Protein AF-A0A2V9UD15-F1 (afdb_monomer_lite)

Structure (mmCIF, N/CA/C/O backbone):
data_AF-A0A2V9UD15-F1
#
_entry.id   AF-A0A2V9UD15-F1
#
loop_
_atom_site.group_PDB
_atom_site.id
_atom_site.type_symbol
_atom_site.label_atom_id
_atom_site.label_alt_id
_atom_site.label_comp_id
_atom_site.label_asym_id
_atom_site.label_entity_id
_atom_site.label_seq_id
_atom_site.pdbx_PDB_ins_code
_atom_site.Cartn_x
_atom_site.Cartn_y
_atom_site.Cartn_z
_atom_site.occupancy
_atom_site.B_iso_or_equiv
_atom_site.auth_seq_id
_atom_site.auth_comp_id
_atom_site.auth_asym_id
_atom_site.auth_atom_id
_atom_site.pdbx_PDB_model_num
ATOM 1 N N . MET A 1 1 ? -10.050 6.905 0.082 1.00 70.69 1 MET A N 1
ATOM 2 C CA . MET A 1 1 ? -10.321 5.869 -0.941 1.00 70.69 1 MET A CA 1
ATOM 3 C C . MET A 1 1 ? -11.140 4.704 -0.388 1.00 70.69 1 MET A C 1
ATOM 5 O O . MET A 1 1 ? -11.711 3.964 -1.180 1.00 70.69 1 MET A O 1
ATOM 9 N N . GLY A 1 2 ? -11.270 4.565 0.940 1.00 83.38 2 GLY A N 1
ATOM 10 C CA . GLY A 1 2 ? -12.098 3.504 1.532 1.00 83.38 2 GLY A CA 1
ATOM 11 C C . GLY A 1 2 ? -11.426 2.135 1.427 1.00 83.38 2 GLY A C 1
ATOM 12 O O . GLY A 1 2 ? -12.095 1.121 1.230 1.00 83.38 2 GLY A O 1
ATOM 13 N N . LEU A 1 3 ? -10.091 2.139 1.497 1.00 87.38 3 LEU A N 1
ATOM 14 C CA . LEU A 1 3 ? -9.256 0.952 1.335 1.00 87.38 3 LEU A CA 1
ATOM 15 C C . LEU A 1 3 ? -9.059 0.190 2.647 1.00 87.38 3 LEU A C 1
ATOM 17 O O . LEU A 1 3 ? -8.702 -0.978 2.605 1.00 87.38 3 LEU A O 1
ATOM 21 N N . SER A 1 4 ? -9.294 0.822 3.800 1.00 91.75 4 SER A N 1
ATOM 22 C CA . SER A 1 4 ? -9.114 0.197 5.113 1.00 91.75 4 SER A CA 1
ATOM 23 C C . SER A 1 4 ? -9.874 -1.128 5.225 1.00 91.75 4 SER A C 1
ATOM 25 O O . SER A 1 4 ? -11.051 -1.219 4.877 1.00 91.75 4 SER A O 1
ATOM 27 N N . GLY A 1 5 ? -9.181 -2.155 5.708 1.00 89.81 5 GLY A N 1
ATOM 28 C CA . GLY A 1 5 ? -9.667 -3.528 5.800 1.00 89.81 5 GLY A CA 1
ATOM 29 C C . GLY A 1 5 ? -9.639 -4.313 4.486 1.00 89.81 5 GLY A C 1
ATOM 30 O O . GLY A 1 5 ? -10.118 -5.443 4.472 1.00 89.81 5 GLY A O 1
ATOM 31 N N . ARG A 1 6 ? -9.108 -3.754 3.390 1.00 89.69 6 ARG A N 1
ATOM 32 C CA . ARG A 1 6 ? -9.043 -4.427 2.084 1.00 89.69 6 ARG A CA 1
ATOM 33 C C . ARG A 1 6 ? -7.625 -4.854 1.740 1.00 89.69 6 ARG A C 1
ATOM 35 O O . ARG A 1 6 ? -6.662 -4.133 2.008 1.00 89.69 6 ARG A O 1
ATOM 42 N N . LEU A 1 7 ? -7.530 -6.014 1.102 1.00 91.00 7 LEU A N 1
ATOM 43 C CA . LEU A 1 7 ? -6.329 -6.463 0.415 1.00 91.00 7 LEU A CA 1
ATOM 44 C C . LEU A 1 7 ? -6.244 -5.719 -0.920 1.00 91.00 7 LEU A C 1
ATOM 46 O O . LEU A 1 7 ? -7.206 -5.705 -1.692 1.00 91.00 7 LEU A O 1
ATOM 50 N N . VAL A 1 8 ? -5.136 -5.022 -1.139 1.00 91.88 8 VAL A N 1
ATOM 51 C CA . VAL A 1 8 ? -4.949 -4.132 -2.284 1.00 91.88 8 VAL A CA 1
ATOM 52 C C . VAL A 1 8 ? -3.627 -4.474 -2.951 1.00 91.88 8 VAL A C 1
ATOM 54 O O . VAL A 1 8 ? -2.602 -4.635 -2.290 1.00 91.88 8 VAL A O 1
ATOM 57 N N . HIS A 1 9 ? -3.661 -4.556 -4.275 1.00 92.56 9 HIS A N 1
ATOM 58 C CA . HIS A 1 9 ? -2.485 -4.755 -5.103 1.00 92.56 9 HIS A CA 1
ATOM 59 C C . HIS A 1 9 ? -1.988 -3.395 -5.599 1.00 92.56 9 HIS A C 1
ATOM 61 O O . HIS A 1 9 ? -2.733 -2.646 -6.238 1.00 92.56 9 HIS A O 1
ATOM 67 N N . PHE A 1 10 ? -0.736 -3.065 -5.304 1.00 91.88 10 PHE A N 1
ATOM 68 C CA . PHE A 1 10 ? -0.113 -1.777 -5.582 1.00 91.88 10 PHE A CA 1
ATOM 69 C C . PHE A 1 10 ? 0.984 -1.916 -6.629 1.00 91.88 10 PHE A C 1
ATOM 71 O O . PHE A 1 10 ? 1.794 -2.832 -6.563 1.00 91.88 10 PHE A O 1
ATOM 78 N N . TRP A 1 11 ? 1.083 -0.941 -7.531 1.00 92.44 11 TRP A N 1
ATOM 79 C CA . TRP A 1 11 ? 2.227 -0.784 -8.430 1.00 92.44 11 TRP A CA 1
ATOM 80 C C . TRP A 1 11 ? 3.062 0.405 -7.994 1.00 92.44 11 TRP A C 1
ATOM 82 O O . TRP A 1 11 ? 2.542 1.514 -7.838 1.00 92.44 11 TRP A O 1
ATOM 92 N N . PHE A 1 12 ? 4.368 0.209 -7.851 1.00 91.25 12 PHE A N 1
ATOM 93 C CA . PHE A 1 12 ? 5.257 1.273 -7.409 1.00 91.25 12 PHE A CA 1
ATOM 94 C C . PHE A 1 12 ? 5.408 2.385 -8.448 1.00 91.25 12 PHE A C 1
ATOM 96 O O . PHE A 1 12 ? 5.556 2.146 -9.654 1.00 91.25 12 PHE A O 1
ATOM 103 N N . SER A 1 13 ? 5.496 3.616 -7.951 1.00 91.38 13 SER A N 1
ATOM 104 C CA . SER A 1 13 ? 6.087 4.717 -8.705 1.00 91.38 13 SER A CA 1
ATOM 105 C C . SER A 1 13 ? 7.616 4.540 -8.781 1.00 91.38 13 SER A C 1
ATOM 107 O O . SER A 1 13 ? 8.198 3.769 -8.011 1.00 91.38 13 SER A O 1
ATOM 109 N N . PRO A 1 14 ? 8.322 5.251 -9.681 1.00 89.38 14 PRO A N 1
ATOM 110 C CA . PRO A 1 14 ? 9.785 5.224 -9.703 1.00 89.38 14 PRO A CA 1
ATOM 111 C C . PRO A 1 14 ? 10.423 5.604 -8.355 1.00 89.38 14 PRO A C 1
ATOM 113 O O . PRO A 1 14 ? 11.377 4.959 -7.933 1.00 89.38 14 PRO A O 1
ATOM 116 N N . SER A 1 15 ? 9.875 6.605 -7.658 1.00 88.75 15 SER A N 1
ATOM 117 C CA . SER A 1 15 ? 10.335 7.017 -6.326 1.00 88.75 15 SER A CA 1
ATOM 118 C C . SER A 1 15 ? 10.036 5.970 -5.256 1.00 88.75 15 SER A C 1
ATOM 120 O O . SER A 1 15 ? 10.869 5.743 -4.385 1.00 88.75 15 SER A O 1
ATOM 122 N N . GLY A 1 16 ? 8.879 5.310 -5.331 1.00 88.31 16 GLY A N 1
ATOM 123 C CA . GLY A 1 16 ? 8.522 4.240 -4.403 1.00 88.31 16 GLY A CA 1
ATOM 124 C C . GLY A 1 16 ? 9.416 3.015 -4.526 1.00 88.31 16 GLY A C 1
ATOM 125 O O . GLY A 1 16 ? 9.837 2.485 -3.503 1.00 88.31 16 GLY A O 1
ATOM 126 N N . ARG A 1 17 ? 9.783 2.622 -5.757 1.00 87.12 17 ARG A N 1
ATOM 127 C CA . ARG A 1 17 ? 10.749 1.532 -5.981 1.00 87.12 17 ARG A CA 1
ATOM 128 C C . ARG A 1 17 ? 12.066 1.796 -5.267 1.00 87.12 17 ARG A C 1
ATOM 130 O O . ARG A 1 17 ? 12.564 0.921 -4.575 1.00 87.12 17 ARG A O 1
ATOM 137 N N . GLU A 1 18 ? 12.611 3.004 -5.391 1.00 87.38 18 GLU A N 1
ATOM 138 C CA . GLU A 1 18 ? 13.864 3.350 -4.714 1.00 87.38 18 GLU A CA 1
ATOM 139 C C . GLU A 1 18 ? 13.719 3.435 -3.192 1.00 87.38 18 GLU A C 1
ATOM 141 O O . GLU A 1 18 ? 14.634 3.030 -2.475 1.00 87.38 18 GLU A O 1
ATOM 146 N N . ALA A 1 19 ? 12.586 3.942 -2.699 1.00 86.06 19 ALA A N 1
ATOM 147 C CA . ALA A 1 19 ? 12.330 4.105 -1.270 1.00 86.06 19 ALA A CA 1
ATOM 148 C C . ALA A 1 19 ? 12.080 2.774 -0.542 1.00 86.06 19 ALA A C 1
ATOM 150 O O . ALA A 1 19 ? 12.396 2.666 0.640 1.00 86.06 19 ALA A O 1
ATOM 151 N N . LEU A 1 20 ? 11.516 1.777 -1.230 1.00 80.69 20 LEU A N 1
ATOM 152 C CA . LEU A 1 20 ? 11.077 0.511 -0.632 1.00 80.69 20 LEU A CA 1
ATOM 153 C C . LEU A 1 20 ? 11.879 -0.710 -1.105 1.00 80.69 20 LEU A C 1
ATOM 155 O O . LEU A 1 20 ? 11.558 -1.824 -0.706 1.00 80.69 20 LEU A O 1
ATOM 159 N N . LYS A 1 21 ? 12.954 -0.525 -1.883 1.00 80.94 21 LYS A N 1
ATOM 160 C CA . LYS A 1 21 ? 13.792 -1.626 -2.406 1.00 80.94 21 LYS A CA 1
ATOM 161 C C . LYS A 1 21 ? 14.395 -2.554 -1.348 1.00 80.94 21 LYS A C 1
ATOM 163 O O . LYS A 1 21 ? 14.733 -3.685 -1.672 1.00 80.94 21 LYS A O 1
ATOM 168 N N . GLU A 1 22 ? 14.586 -2.065 -0.123 1.00 77.69 22 GLU A N 1
ATOM 169 C CA . GLU A 1 22 ? 15.114 -2.862 0.996 1.00 77.69 22 GLU A CA 1
ATOM 170 C C . GLU A 1 22 ? 14.005 -3.586 1.768 1.00 77.69 22 GLU A C 1
ATOM 172 O O . GLU A 1 22 ? 14.261 -4.619 2.375 1.00 77.69 22 GLU A O 1
ATOM 177 N N . ALA A 1 23 ? 12.781 -3.050 1.734 1.00 75.00 23 ALA A N 1
ATOM 178 C CA . ALA A 1 23 ? 11.625 -3.603 2.435 1.00 75.00 23 ALA A CA 1
ATOM 179 C C . ALA A 1 23 ? 10.849 -4.613 1.579 1.00 75.00 23 ALA A C 1
ATOM 181 O O . ALA A 1 23 ? 10.228 -5.522 2.116 1.00 75.00 23 ALA A O 1
ATOM 182 N N . ILE A 1 24 ? 10.856 -4.444 0.253 1.00 73.75 24 ILE A N 1
ATOM 183 C CA . ILE A 1 24 ? 10.089 -5.261 -0.686 1.00 73.75 24 ILE A CA 1
ATOM 184 C C . ILE A 1 24 ? 11.045 -5.771 -1.760 1.00 73.75 24 ILE A C 1
ATOM 186 O O . ILE A 1 24 ? 11.628 -5.000 -2.526 1.00 73.75 24 ILE A O 1
ATOM 190 N N . SER A 1 25 ? 11.217 -7.090 -1.804 1.00 66.69 25 SER A N 1
ATOM 191 C CA . SER A 1 25 ? 12.194 -7.749 -2.668 1.00 66.69 25 SER A CA 1
ATOM 192 C C . SER A 1 25 ? 11.820 -7.621 -4.151 1.00 66.69 25 SER A C 1
ATOM 194 O O . SER A 1 25 ? 11.056 -8.416 -4.686 1.00 66.69 25 SER A O 1
ATOM 196 N N . GLY A 1 26 ? 12.389 -6.625 -4.836 1.00 60.53 26 GLY A N 1
ATOM 197 C CA . GLY A 1 26 ? 12.619 -6.608 -6.290 1.00 60.53 26 GLY A CA 1
ATOM 198 C C . GLY A 1 26 ? 11.408 -6.527 -7.236 1.00 60.53 26 GLY A C 1
ATOM 199 O O . GLY A 1 26 ? 11.612 -6.510 -8.450 1.00 60.53 26 GLY A O 1
ATOM 200 N N . GLY A 1 27 ? 10.177 -6.467 -6.727 1.00 74.31 27 GLY A N 1
ATOM 201 C CA . GLY A 1 27 ? 8.955 -6.380 -7.535 1.00 74.31 27 GLY A CA 1
ATOM 202 C C . GLY A 1 27 ? 8.665 -4.980 -8.094 1.00 74.31 27 GLY A C 1
ATOM 203 O O . GLY A 1 27 ? 9.022 -3.957 -7.508 1.00 74.31 27 GLY A O 1
ATOM 204 N N . SER A 1 28 ? 7.974 -4.914 -9.237 1.00 83.88 28 SER A N 1
ATOM 205 C CA . SER A 1 28 ? 7.325 -3.684 -9.736 1.00 83.88 28 SER A CA 1
ATOM 206 C C . SER A 1 28 ? 6.040 -3.330 -8.985 1.00 83.88 28 SER A C 1
ATOM 208 O O . SER A 1 28 ? 5.527 -2.214 -9.122 1.00 83.88 28 SER A O 1
ATOM 210 N N . ASP A 1 29 ? 5.555 -4.282 -8.208 1.00 89.50 29 ASP A N 1
ATOM 211 C CA . ASP A 1 29 ? 4.255 -4.345 -7.579 1.00 89.50 29 ASP A CA 1
ATOM 212 C C . ASP A 1 29 ? 4.313 -5.259 -6.356 1.00 89.50 29 ASP A C 1
ATOM 214 O O . ASP A 1 29 ? 5.269 -6.017 -6.173 1.00 89.50 29 ASP A O 1
ATOM 218 N N . PHE A 1 30 ? 3.311 -5.126 -5.497 1.00 87.69 30 PHE A N 1
ATOM 219 C CA . PHE A 1 30 ? 3.166 -5.906 -4.279 1.00 87.69 30 PHE A CA 1
ATOM 220 C C . PHE A 1 30 ? 1.714 -5.888 -3.808 1.00 87.69 30 PHE A C 1
ATOM 222 O O . PHE A 1 30 ? 0.937 -4.993 -4.147 1.00 87.69 30 PHE A O 1
ATOM 229 N N . GLU A 1 31 ? 1.358 -6.860 -2.979 1.00 89.94 31 GLU A N 1
ATOM 230 C CA . GLU A 1 31 ? 0.047 -6.939 -2.352 1.00 89.94 31 GLU A CA 1
ATOM 231 C C . GLU A 1 31 ? 0.162 -6.654 -0.856 1.00 89.94 31 GLU A C 1
ATOM 233 O O . GLU A 1 31 ? 1.093 -7.116 -0.193 1.00 89.94 31 GLU A O 1
ATOM 238 N N . ALA A 1 32 ? -0.767 -5.865 -0.320 1.00 90.12 32 ALA A N 1
ATOM 239 C CA . ALA A 1 32 ? -0.787 -5.553 1.100 1.00 90.12 32 ALA A CA 1
ATOM 240 C C . ALA A 1 32 ? -2.205 -5.298 1.617 1.00 90.12 32 ALA A C 1
ATOM 242 O O . ALA A 1 32 ? -3.072 -4.777 0.910 1.00 90.12 32 ALA A O 1
ATOM 243 N N . LEU A 1 33 ? -2.434 -5.639 2.884 1.00 91.56 33 LEU A N 1
ATOM 244 C CA . LEU A 1 33 ? -3.655 -5.297 3.601 1.00 91.56 33 LEU A CA 1
ATOM 245 C C . LEU A 1 33 ? -3.560 -3.851 4.081 1.00 91.56 33 LEU A C 1
ATOM 247 O O . LEU A 1 33 ? -2.659 -3.508 4.845 1.00 91.56 33 LEU A O 1
ATOM 251 N N . VAL A 1 34 ? -4.513 -3.008 3.694 1.00 92.56 34 VAL A N 1
ATOM 252 C CA . VAL A 1 34 ? -4.591 -1.643 4.224 1.00 92.56 34 VAL A CA 1
ATOM 253 C C . VAL A 1 34 ? -5.259 -1.685 5.593 1.00 92.56 34 VAL A C 1
A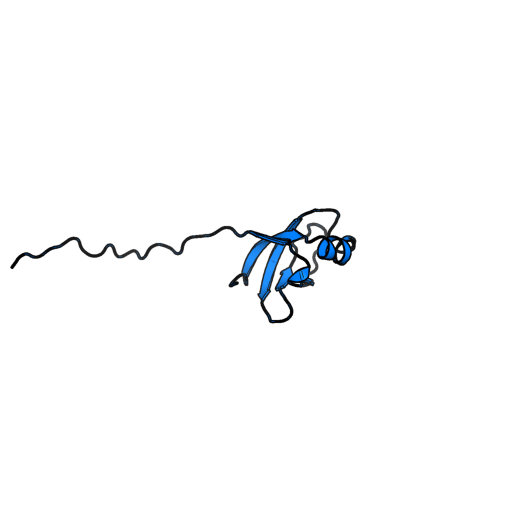TOM 255 O O . VAL A 1 34 ? -6.436 -2.014 5.713 1.00 92.56 34 VAL A O 1
ATOM 258 N N . VAL A 1 35 ? -4.518 -1.333 6.636 1.00 93.75 35 VAL A N 1
ATOM 259 C CA . VAL A 1 35 ? -5.008 -1.278 8.019 1.00 93.75 35 VAL A CA 1
ATOM 260 C C . VAL A 1 35 ? -5.756 0.030 8.262 1.00 93.75 35 VAL A C 1
ATOM 262 O O . VAL A 1 35 ? -6.863 0.028 8.795 1.00 93.75 35 VAL A O 1
ATOM 265 N N . GLU A 1 36 ? -5.186 1.148 7.816 1.00 94.06 36 GLU A N 1
ATOM 266 C CA . GLU A 1 36 ? -5.733 2.488 8.020 1.00 94.06 36 GLU A CA 1
ATOM 267 C C . GLU A 1 36 ? -5.311 3.421 6.875 1.00 94.06 36 GLU A C 1
ATOM 269 O O . GLU A 1 36 ? -4.236 3.272 6.295 1.00 94.06 36 GLU A O 1
ATOM 274 N N . GLU A 1 37 ? -6.169 4.385 6.545 1.00 92.88 37 GLU A N 1
ATOM 275 C CA . GLU A 1 37 ? -5.892 5.475 5.604 1.00 92.88 37 GLU A CA 1
ATOM 276 C C . GLU A 1 37 ? -5.942 6.803 6.370 1.00 92.88 37 GLU A C 1
ATOM 278 O O . GLU A 1 37 ? -6.923 7.079 7.062 1.00 92.88 37 GLU A O 1
ATOM 283 N N . ASN A 1 38 ? -4.903 7.630 6.245 1.00 91.81 38 ASN A N 1
ATOM 284 C CA . ASN A 1 38 ? -4.861 8.961 6.849 1.00 91.81 38 ASN A CA 1
ATOM 285 C C . ASN A 1 38 ? -4.143 9.979 5.941 1.00 91.81 38 ASN A C 1
ATOM 287 O O . ASN A 1 38 ? -3.770 9.675 4.809 1.00 91.81 38 ASN A O 1
ATOM 291 N N . GLU A 1 39 ? -3.944 11.204 6.434 1.00 90.25 39 GLU A N 1
ATOM 292 C CA . GLU A 1 39 ? -3.325 12.299 5.668 1.00 90.25 39 GLU A CA 1
ATOM 293 C C . GLU A 1 39 ? -1.858 12.043 5.270 1.00 90.25 39 GLU A C 1
ATOM 295 O O . GLU A 1 39 ? -1.358 12.674 4.341 1.00 90.25 39 GLU A O 1
ATOM 300 N N . LEU A 1 40 ? -1.161 11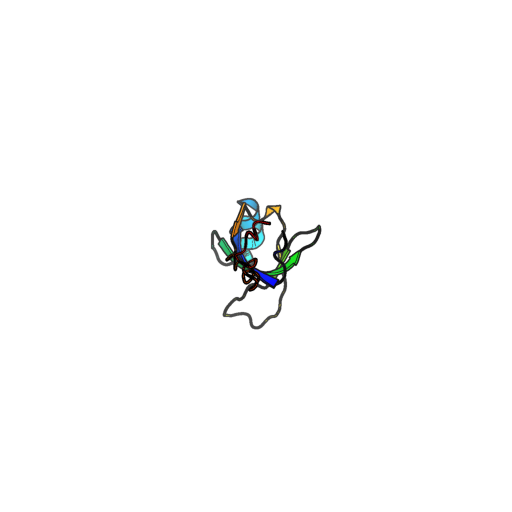.125 5.949 1.00 89.88 40 LEU A N 1
ATOM 301 C CA . LEU A 1 40 ? 0.228 10.762 5.648 1.00 89.88 40 LEU A CA 1
ATOM 302 C C . LEU A 1 40 ? 0.335 9.658 4.585 1.00 89.88 40 LEU A C 1
ATOM 304 O O .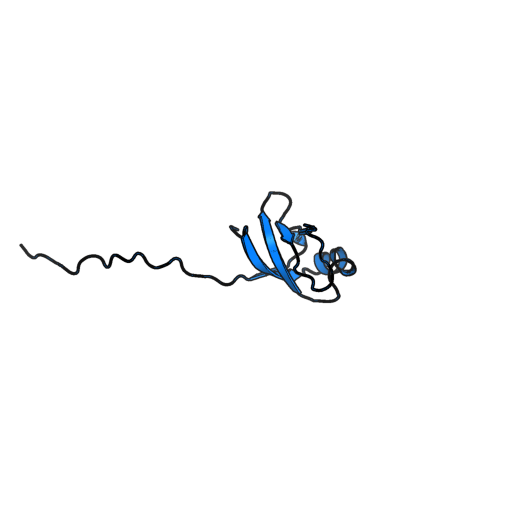 LEU A 1 40 ? 1.398 9.497 3.980 1.00 89.88 40 LEU A O 1
ATOM 308 N N . GLY A 1 41 ? -0.736 8.891 4.366 1.00 93.12 41 GLY A N 1
ATOM 309 C CA . GLY A 1 41 ? -0.776 7.786 3.415 1.00 93.12 41 GLY A CA 1
ATOM 310 C C . GLY A 1 41 ? -1.563 6.582 3.925 1.00 93.12 41 GLY A C 1
ATOM 311 O O . GLY A 1 41 ? -2.586 6.716 4.598 1.00 93.12 41 GLY A O 1
ATOM 312 N N . LEU A 1 42 ? -1.088 5.392 3.561 1.00 94.06 42 LEU A N 1
ATOM 313 C CA . LEU A 1 42 ? -1.719 4.115 3.878 1.00 94.06 42 LEU A CA 1
ATOM 314 C C . LEU A 1 42 ? -0.846 3.340 4.860 1.00 94.06 42 LEU A C 1
ATOM 316 O O . LEU A 1 42 ? 0.311 3.048 4.566 1.00 94.06 42 LEU A O 1
ATOM 320 N N . TRP A 1 43 ? -1.400 2.966 6.006 1.00 93.38 43 TRP A N 1
ATOM 321 C CA . TRP A 1 43 ? -0.776 1.971 6.867 1.00 93.38 43 TRP A CA 1
ATOM 322 C C . TRP A 1 43 ? -1.081 0.596 6.306 1.00 93.38 43 TRP A C 1
ATOM 324 O O . TRP A 1 43 ? -2.243 0.195 6.238 1.00 93.38 43 TRP A O 1
ATOM 334 N N . ILE A 1 44 ? -0.040 -0.109 5.887 1.00 91.31 44 ILE A N 1
ATOM 335 C CA . ILE A 1 44 ? -0.152 -1.404 5.236 1.00 91.31 44 ILE A CA 1
ATOM 336 C C . ILE A 1 44 ? 0.502 -2.493 6.074 1.00 91.31 44 ILE A C 1
ATOM 338 O O . ILE A 1 44 ? 1.526 -2.277 6.720 1.00 91.31 44 ILE A O 1
ATOM 342 N N . TRP A 1 45 ? -0.086 -3.677 6.033 1.00 89.12 45 TRP A N 1
ATOM 343 C CA . TRP A 1 45 ? 0.539 -4.907 6.485 1.00 89.12 45 TRP A CA 1
ATOM 344 C C . TRP A 1 45 ? 0.800 -5.785 5.265 1.00 89.12 45 TRP A C 1
ATOM 346 O O . TRP A 1 45 ? -0.116 -6.059 4.486 1.00 89.12 45 TRP A O 1
ATOM 356 N N . MET A 1 46 ? 2.054 -6.184 5.080 1.00 84.94 46 MET A N 1
ATOM 357 C CA . MET A 1 46 ? 2.460 -7.049 3.979 1.00 84.94 46 MET A CA 1
ATOM 358 C C . MET A 1 46 ? 2.487 -8.488 4.491 1.00 84.94 46 MET A C 1
ATOM 360 O O . MET A 1 46 ? 3.206 -8.763 5.453 1.00 84.94 46 MET A O 1
ATOM 364 N N . PRO A 1 47 ? 1.708 -9.403 3.897 1.00 68.88 47 PRO A N 1
ATOM 365 C CA . PRO A 1 47 ? 1.775 -10.811 4.247 1.00 68.88 47 PRO A CA 1
ATOM 366 C C . PRO A 1 47 ? 3.042 -11.412 3.623 1.00 68.88 47 PRO A C 1
ATOM 368 O O . PRO A 1 47 ? 2.985 -11.996 2.545 1.00 68.88 47 PRO A O 1
ATOM 371 N N . ASP A 1 48 ? 4.197 -11.231 4.263 1.00 68.31 48 ASP A N 1
ATOM 372 C CA . ASP A 1 48 ? 5.419 -11.922 3.852 1.00 68.31 48 ASP A CA 1
ATOM 373 C C . ASP A 1 48 ? 5.505 -13.298 4.530 1.00 68.31 48 ASP A C 1
ATOM 375 O O . ASP A 1 48 ? 5.200 -13.451 5.714 1.00 68.31 48 ASP A O 1
ATOM 379 N N . ALA A 1 49 ? 5.906 -14.318 3.772 1.00 51.88 49 ALA A N 1
ATOM 380 C CA . ALA A 1 49 ? 5.893 -15.713 4.213 1.00 51.88 49 ALA A CA 1
ATOM 381 C C . ALA A 1 49 ? 6.972 -16.028 5.266 1.00 51.88 49 ALA A C 1
ATOM 383 O O . ALA A 1 49 ? 6.873 -17.043 5.957 1.00 51.88 49 ALA A O 1
ATOM 384 N N . GLU A 1 50 ? 7.995 -15.176 5.392 1.00 56.00 50 GLU A N 1
ATOM 385 C CA . GLU A 1 50 ? 9.131 -15.387 6.301 1.00 56.00 50 GLU A CA 1
ATOM 386 C C . GLU A 1 50 ? 9.094 -14.514 7.565 1.00 56.00 50 GLU A C 1
ATOM 388 O O . GLU A 1 50 ? 9.891 -14.728 8.482 1.00 56.00 50 GLU A O 1
ATOM 393 N N . GLN A 1 51 ? 8.169 -13.554 7.656 1.00 54.28 51 GLN A N 1
ATOM 394 C CA . GLN A 1 51 ? 8.085 -12.633 8.787 1.00 54.28 51 GLN A CA 1
ATOM 395 C C . GLN A 1 51 ? 6.774 -12.827 9.550 1.00 54.28 51 GLN A C 1
ATOM 397 O O . GLN A 1 51 ? 5.732 -12.277 9.216 1.00 54.28 51 GLN A O 1
ATOM 402 N N . ASP A 1 52 ? 6.862 -13.558 10.662 1.00 53.59 52 ASP A N 1
ATOM 403 C CA . ASP A 1 52 ? 5.808 -13.714 11.681 1.00 53.59 52 ASP A CA 1
ATOM 404 C C . ASP A 1 52 ? 5.547 -12.399 12.470 1.00 53.59 52 ASP A C 1
ATOM 406 O O . ASP A 1 52 ? 4.968 -12.393 13.562 1.00 53.59 52 ASP A O 1
ATOM 410 N N . SER A 1 53 ? 6.026 -11.256 11.960 1.00 57.44 53 SER A N 1
ATOM 411 C CA . SER A 1 53 ? 5.914 -9.950 12.597 1.00 57.44 53 SER A CA 1
ATOM 412 C C . SER A 1 53 ? 4.678 -9.207 12.076 1.00 57.44 53 SER A C 1
ATOM 414 O O . SER A 1 53 ? 4.429 -9.054 10.882 1.00 57.44 53 SER A O 1
ATOM 416 N N . ARG A 1 54 ? 3.863 -8.702 13.007 1.00 68.12 54 ARG A N 1
ATOM 417 C CA . ARG A 1 54 ? 2.733 -7.801 12.713 1.00 68.12 54 ARG A CA 1
ATOM 418 C C . ARG A 1 54 ? 3.216 -6.372 12.446 1.00 68.12 54 ARG A C 1
ATOM 420 O O . ARG A 1 54 ? 2.638 -5.420 12.970 1.00 68.12 54 ARG A O 1
ATOM 427 N N . GLU A 1 55 ? 4.315 -6.211 11.719 1.00 80.69 55 GLU A N 1
ATOM 428 C CA . GLU A 1 55 ? 4.844 -4.885 11.419 1.00 80.69 55 GLU A CA 1
ATOM 429 C C . GLU A 1 55 ? 3.956 -4.186 10.390 1.00 80.69 55 GLU A C 1
ATOM 431 O O . GLU A 1 55 ? 3.649 -4.715 9.322 1.00 80.69 55 GLU A O 1
ATOM 436 N N . VAL A 1 56 ? 3.504 -2.984 10.748 1.00 86.69 56 VAL A N 1
ATOM 437 C CA . VAL A 1 56 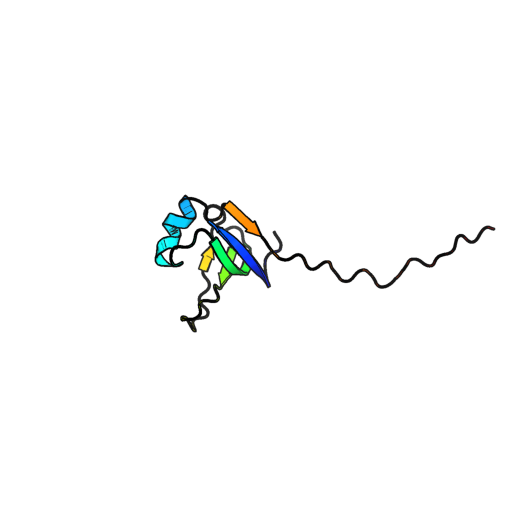? 2.750 -2.103 9.858 1.00 86.69 56 VAL A CA 1
ATOM 438 C C . VAL A 1 56 ? 3.691 -1.051 9.293 1.00 86.69 56 VAL A C 1
ATOM 440 O O . VAL A 1 56 ? 4.452 -0.418 10.024 1.00 86.69 56 VAL A O 1
ATOM 443 N N . THR A 1 57 ? 3.627 -0.853 7.983 1.00 88.06 57 THR A N 1
ATOM 444 C CA . THR A 1 57 ? 4.483 0.077 7.247 1.00 88.06 57 THR A CA 1
ATOM 445 C C . THR A 1 57 ? 3.645 1.234 6.722 1.00 88.06 57 THR A C 1
ATOM 447 O O . THR A 1 57 ? 2.540 1.031 6.224 1.00 88.06 57 THR A O 1
ATOM 450 N N . LEU A 1 58 ? 4.164 2.461 6.811 1.00 91.44 58 LEU A N 1
ATOM 451 C CA . LEU A 1 58 ? 3.537 3.617 6.174 1.00 91.44 58 LEU A CA 1
ATOM 452 C C . LEU A 1 58 ? 3.919 3.666 4.690 1.00 91.44 58 LEU A C 1
ATOM 454 O O . LEU A 1 58 ? 5.050 4.003 4.338 1.00 91.44 58 LEU A O 1
ATOM 458 N N . LEU A 1 59 ? 2.953 3.394 3.820 1.00 91.19 59 LEU A N 1
ATOM 459 C CA . LEU A 1 59 ? 3.050 3.599 2.383 1.00 91.19 59 LEU A CA 1
ATOM 460 C C . LEU A 1 59 ? 2.555 5.004 2.029 1.00 91.19 59 LEU A C 1
ATOM 462 O O . LEU A 1 59 ? 1.354 5.289 2.051 1.00 91.19 59 LEU A O 1
ATOM 466 N N . LYS A 1 60 ? 3.482 5.893 1.670 1.00 93.06 60 LYS A N 1
ATOM 467 C CA . LYS A 1 60 ? 3.128 7.234 1.197 1.00 93.06 60 LYS A CA 1
ATOM 468 C C . LYS A 1 60 ? 2.464 7.185 -0.175 1.00 93.06 60 LYS A C 1
ATOM 470 O O . LYS A 1 60 ? 2.827 6.366 -1.019 1.00 93.06 60 LYS A O 1
ATOM 475 N N . LEU A 1 61 ? 1.543 8.116 -0.421 1.00 89.31 61 LEU A N 1
ATOM 476 C CA . LEU A 1 61 ? 0.806 8.188 -1.685 1.00 89.31 61 LEU A CA 1
ATOM 477 C C . LEU A 1 61 ? 1.732 8.401 -2.892 1.00 89.31 61 LEU A C 1
ATOM 479 O O . LEU A 1 61 ? 1.483 7.843 -3.954 1.00 89.31 61 LEU A O 1
ATOM 483 N N . GLU A 1 62 ? 2.840 9.136 -2.738 1.00 91.06 62 GLU A N 1
ATOM 484 C CA . GLU A 1 62 ? 3.808 9.326 -3.826 1.00 91.06 62 GLU A CA 1
ATOM 485 C C . GLU A 1 62 ? 4.628 8.069 -4.185 1.00 91.06 62 GLU A C 1
ATOM 487 O O . GLU A 1 62 ? 5.368 8.075 -5.177 1.00 91.06 62 GLU A O 1
ATOM 492 N N . TYR A 1 63 ? 4.548 6.997 -3.389 1.00 90.62 63 TYR A N 1
ATOM 493 C CA . TYR A 1 63 ? 5.324 5.768 -3.597 1.00 90.62 63 TYR A CA 1
ATOM 494 C C . TYR A 1 63 ? 4.623 4.750 -4.499 1.00 90.62 63 TYR A C 1
ATOM 496 O O . TYR A 1 63 ? 5.267 3.825 -4.992 1.00 90.62 63 TYR A O 1
ATOM 504 N N . PHE A 1 64 ? 3.340 4.926 -4.801 1.00 89.06 64 PHE A N 1
ATOM 505 C CA . PHE A 1 64 ? 2.641 4.071 -5.755 1.00 89.06 64 PHE A CA 1
ATOM 506 C C . PHE A 1 64 ? 2.076 4.884 -6.917 1.00 89.06 64 PHE A C 1
ATOM 508 O O . PHE A 1 64 ? 1.710 6.047 -6.787 1.00 89.06 64 PHE A O 1
ATOM 515 N N . ALA A 1 65 ? 2.058 4.264 -8.091 1.00 89.31 65 ALA A N 1
ATOM 516 C CA . ALA A 1 65 ? 1.498 4.835 -9.309 1.00 89.31 65 ALA A CA 1
ATOM 517 C C . ALA A 1 65 ? 0.043 4.399 -9.518 1.00 89.31 65 ALA A C 1
ATOM 519 O O . ALA A 1 65 ? -0.755 5.149 -10.077 1.00 89.31 65 ALA A O 1
ATOM 520 N N . ALA A 1 66 ? -0.296 3.186 -9.081 1.00 90.12 66 ALA A N 1
ATOM 521 C CA . ALA A 1 66 ? -1.627 2.617 -9.213 1.00 90.12 66 ALA A CA 1
ATOM 522 C C . ALA A 1 66 ? -1.917 1.648 -8.063 1.00 90.12 66 ALA A C 1
ATOM 524 O O . ALA A 1 66 ? -1.000 1.077 -7.473 1.00 90.12 66 ALA A O 1
ATOM 525 N N . ALA A 1 67 ? -3.203 1.455 -7.785 1.00 91.56 67 ALA A N 1
ATOM 526 C CA . ALA A 1 67 ? -3.711 0.465 -6.851 1.00 91.56 67 ALA A CA 1
ATOM 527 C C . ALA A 1 67 ? -4.940 -0.213 -7.469 1.00 91.56 67 ALA A C 1
ATOM 529 O O . ALA A 1 67 ? -5.755 0.451 -8.115 1.00 91.56 67 ALA A O 1
ATOM 530 N N . SER A 1 68 ? -5.077 -1.520 -7.273 1.00 91.31 68 SER A N 1
ATOM 531 C CA . SER A 1 68 ? -6.252 -2.294 -7.669 1.00 91.31 68 SER A CA 1
ATOM 532 C C . SER A 1 68 ? -6.765 -3.108 -6.491 1.00 91.31 68 SER A C 1
ATOM 534 O O . SER A 1 68 ? -5.996 -3.535 -5.631 1.00 91.31 68 SER A O 1
ATOM 536 N N . LEU A 1 69 ? -8.079 -3.283 -6.439 1.00 89.38 69 LEU A N 1
ATOM 537 C CA . LEU A 1 69 ? -8.763 -4.055 -5.413 1.00 89.38 69 LEU A CA 1
ATOM 538 C C . LEU A 1 69 ? -9.878 -4.857 -6.068 1.00 89.38 69 LEU A C 1
ATOM 540 O O . LEU A 1 69 ? -10.498 -4.389 -7.029 1.00 89.38 69 LEU A O 1
ATOM 544 N N . GLU A 1 70 ? -10.161 -6.036 -5.527 1.00 81.44 70 GLU A N 1
ATOM 545 C CA . GLU A 1 70 ? -11.337 -6.791 -5.937 1.00 81.44 70 GLU A CA 1
ATOM 546 C C . GLU A 1 70 ? -12.596 -6.098 -5.415 1.00 81.44 70 GLU A C 1
ATOM 548 O O . GLU A 1 70 ? -12.781 -5.856 -4.217 1.00 81.44 70 GLU A O 1
ATOM 553 N N . TYR A 1 71 ? -13.452 -5.698 -6.353 1.00 74.19 71 TYR A N 1
ATOM 554 C CA . TYR A 1 71 ? -14.733 -5.102 -6.029 1.00 74.19 71 TYR A CA 1
ATOM 555 C C . TYR A 1 71 ? -15.744 -6.213 -5.770 1.00 74.19 71 TYR A C 1
ATOM 557 O O . TYR A 1 71 ? -16.259 -6.821 -6.707 1.00 74.19 71 TYR A O 1
ATOM 565 N N . GLU A 1 72 ? -16.065 -6.441 -4.501 1.00 70.00 72 GLU A N 1
ATOM 566 C CA . GLU A 1 72 ? -17.282 -7.160 -4.144 1.00 70.00 72 GLU A CA 1
ATOM 567 C C . GLU A 1 72 ? -18.463 -6.179 -4.196 1.00 70.00 72 GLU A C 1
ATOM 569 O O . GLU A 1 72 ? -18.509 -5.230 -3.399 1.00 70.00 72 GLU A O 1
ATOM 574 N N . PRO A 1 73 ? -19.409 -6.345 -5.143 1.00 68.00 73 PRO A N 1
ATOM 575 C CA . PRO A 1 73 ? -20.627 -5.558 -5.125 1.00 68.00 73 PRO A CA 1
ATOM 576 C C . PRO A 1 73 ? -21.363 -5.820 -3.807 1.00 68.00 73 PRO A C 1
ATOM 578 O O . PRO A 1 73 ? -21.456 -6.977 -3.389 1.00 68.00 73 PRO A O 1
ATOM 581 N N . PRO A 1 74 ? -21.916 -4.782 -3.154 1.00 67.94 74 PRO A N 1
ATOM 582 C CA . PRO A 1 74 ? -22.792 -5.005 -2.013 1.00 67.94 74 PRO A CA 1
ATOM 583 C C . PRO A 1 74 ? -23.914 -5.960 -2.434 1.00 67.94 74 PRO A C 1
ATOM 585 O O . PRO A 1 74 ? -24.427 -5.837 -3.552 1.00 67.94 74 PRO A O 1
ATOM 588 N N . GLU A 1 75 ? -24.282 -6.912 -1.562 1.00 67.81 75 GLU A N 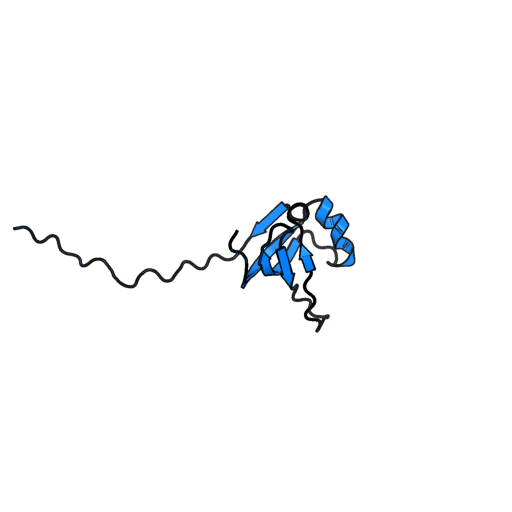1
ATOM 589 C CA . GLU A 1 75 ? -25.428 -7.791 -1.811 1.00 67.81 75 GLU A CA 1
ATOM 590 C C . GLU A 1 75 ? -26.606 -6.915 -2.245 1.00 67.81 75 GLU A C 1
ATOM 592 O O . GLU A 1 75 ? -27.024 -6.009 -1.517 1.00 67.81 75 GLU A O 1
ATOM 597 N N . ALA A 1 76 ? -27.090 -7.136 -3.471 1.00 69.25 76 ALA A N 1
ATOM 598 C CA . ALA A 1 76 ? -28.190 -6.355 -4.007 1.00 69.25 76 ALA A CA 1
ATOM 599 C C . ALA A 1 76 ? -29.348 -6.385 -2.996 1.00 69.25 76 ALA A C 1
ATOM 601 O O . ALA A 1 76 ? -29.644 -7.465 -2.464 1.00 69.25 76 ALA A O 1
ATOM 602 N N . PRO A 1 77 ? -30.004 -5.243 -2.710 1.00 65.00 77 PRO A N 1
ATOM 603 C CA . PRO A 1 77 ? -31.133 -5.228 -1.793 1.00 65.00 77 PRO A CA 1
ATOM 604 C C . PRO A 1 77 ? -32.132 -6.302 -2.234 1.00 65.00 77 PRO A C 1
ATOM 606 O O . PRO A 1 77 ? -32.601 -6.304 -3.372 1.00 65.00 77 PRO A O 1
ATOM 609 N N . ARG A 1 78 ? -32.421 -7.258 -1.339 1.00 60.81 78 ARG A N 1
ATOM 610 C CA . ARG A 1 78 ? -33.289 -8.421 -1.617 1.00 60.81 78 ARG A CA 1
ATOM 611 C C . ARG A 1 78 ? -34.747 -8.045 -1.906 1.00 60.81 78 ARG A C 1
ATOM 613 O O . ARG A 1 78 ? -35.559 -8.923 -2.189 1.00 60.81 78 ARG A O 1
ATOM 620 N N . GLU A 1 79 ? -35.088 -6.764 -1.891 1.00 63.06 79 GLU A N 1
ATOM 621 C CA . GLU A 1 79 ? -36.402 -6.275 -2.275 1.00 63.06 79 GLU A CA 1
ATOM 622 C C . GLU A 1 79 ? -36.408 -5.903 -3.756 1.00 63.06 79 GLU A C 1
ATOM 624 O O . GLU A 1 79 ? -36.020 -4.811 -4.170 1.00 63.06 79 GLU A O 1
ATOM 629 N N . ARG A 1 80 ? -36.907 -6.830 -4.580 1.00 63.19 80 ARG A N 1
ATOM 630 C CA . ARG A 1 80 ? -37.485 -6.442 -5.869 1.00 63.19 80 ARG A CA 1
ATOM 631 C C . ARG A 1 80 ? -38.629 -5.470 -5.556 1.00 63.19 80 ARG A C 1
ATOM 633 O O . ARG A 1 80 ? -39.529 -5.883 -4.819 1.00 63.19 80 ARG A O 1
ATOM 640 N N . PRO A 1 81 ? -38.654 -4.234 -6.089 1.00 59.91 81 PRO A N 1
ATOM 641 C CA . PRO A 1 81 ? -39.856 -3.423 -5.997 1.00 59.91 81 PRO A CA 1
ATOM 642 C C . PRO A 1 81 ? -41.006 -4.239 -6.587 1.00 59.91 81 PRO A C 1
ATOM 644 O O . PRO A 1 81 ? -40.883 -4.792 -7.685 1.00 59.91 81 PRO A O 1
ATOM 647 N N . GLY A 1 82 ? -42.070 -4.401 -5.798 1.00 60.91 82 GLY A N 1
ATOM 648 C CA . GLY A 1 82 ? -43.230 -5.200 -6.167 1.00 60.91 82 GLY A CA 1
ATOM 649 C C . GLY A 1 82 ? -43.709 -4.802 -7.557 1.00 60.91 82 GLY A C 1
ATOM 650 O O . GLY A 1 82 ? -44.001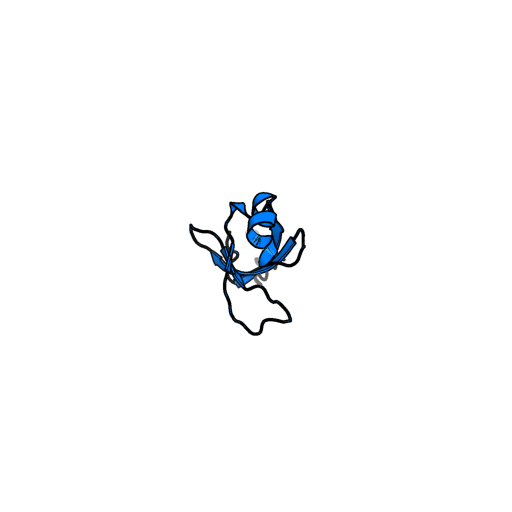 -3.638 -7.820 1.00 60.91 82 GLY A O 1
ATOM 651 N N . VAL A 1 83 ? -43.740 -5.771 -8.468 1.00 60.38 83 VAL A N 1
ATOM 652 C CA . VAL A 1 83 ? -44.288 -5.582 -9.809 1.00 60.38 83 VAL A CA 1
ATOM 653 C C . VAL A 1 83 ? -45.771 -5.256 -9.638 1.00 60.38 83 VAL A C 1
ATOM 655 O O . VAL A 1 83 ? -46.532 -6.099 -9.169 1.00 60.38 83 VAL A O 1
ATOM 658 N N . GLY A 1 84 ? -46.184 -4.035 -9.973 1.00 51.41 84 GLY A N 1
ATOM 659 C CA . GLY A 1 84 ? -47.585 -3.646 -9.858 1.00 51.41 84 GLY A CA 1
ATOM 660 C C . GLY A 1 84 ? -47.846 -2.194 -10.227 1.00 51.41 84 GLY A C 1
ATOM 661 O O . GLY A 1 84 ? -47.889 -1.329 -9.361 1.00 51.41 84 GLY A O 1
ATOM 662 N N . PHE A 1 85 ? -48.098 -1.932 -11.510 1.00 59.25 85 PHE A N 1
ATOM 663 C CA . PHE A 1 85 ? -49.002 -0.844 -11.877 1.00 59.25 85 PHE A CA 1
ATOM 664 C C . PHE A 1 85 ? -50.408 -1.294 -11.455 1.00 59.25 85 PHE A C 1
ATOM 666 O O . PHE A 1 85 ? -50.997 -2.156 -12.105 1.00 59.25 85 PHE A O 1
ATOM 673 N N . GLN A 1 86 ? -50.940 -0.759 -10.356 1.00 59.25 86 GLN A N 1
ATOM 674 C CA . GLN A 1 86 ? -52.386 -0.780 -10.149 1.00 59.25 86 GLN A CA 1
ATOM 675 C C . GLN A 1 86 ? -52.970 0.369 -10.970 1.00 59.25 86 GLN A C 1
ATOM 677 O O . GLN A 1 86 ? -52.806 1.536 -10.623 1.00 59.25 86 GLN A O 1
ATOM 682 N N . ALA A 1 87 ? -53.576 0.026 -12.105 1.00 50.53 87 ALA A N 1
ATOM 683 C CA . ALA A 1 87 ? -54.429 0.943 -12.843 1.00 50.53 87 ALA A CA 1
ATOM 684 C C . ALA A 1 87 ? -55.752 1.084 -12.077 1.00 50.53 87 ALA A C 1
ATOM 686 O O . ALA A 1 87 ? -56.440 0.085 -11.851 1.00 50.53 87 ALA A O 1
ATOM 687 N N . SER A 1 88 ? -56.042 2.312 -11.651 1.00 56.69 88 SER A N 1
ATOM 688 C CA . SER A 1 88 ? -57.351 2.756 -11.162 1.00 56.69 88 SER A CA 1
ATOM 689 C C . SER A 1 88 ? -58.301 3.041 -12.319 1.00 56.69 88 SER A C 1
ATOM 691 O O . SER A 1 88 ? -57.802 3.477 -13.383 1.00 56.69 88 SER A O 1
#

Secondary structure (DSSP, 8-state):
---TT-EEEEEE-HHHHHHHTTTS-S-SEEEEEEEEEETTEEEEE---TT-----EEEE-GGGEEEEE----PPPPPS-PPP------

Radius of gyration: 19.62 Å; chains: 1; bounding box: 72×28×26 Å

Sequence (88 aa):
MGLSGRLVHFWFSPSGREALKEAISGGSDFEALVVEENELGLWIWMPDAEQDSREVTLLKLEYFAAASLEYEPPEAPRERPGVGFQAS

pLDDT: mean 79.84, std 13.5, range [50.53, 94.06]

Foldseek 3Di:
DPQAQFWKKFAFDPVLCVVCCVVDPDDRIAIWHFNDQDPQGTFTAGPDPPDPDRDTDGDGPNGTPDMDGDDDDDDPPPDDPDPDDPDD